Protein AF-A0A671FWW6-F1 (afdb_monomer_lite)

Organism: Rhinolophus ferrumequinum (NCBI:txid59479)

Radius of gyration: 26.13 Å; ch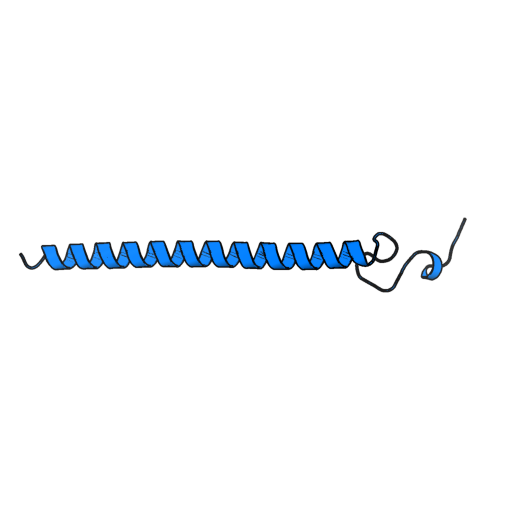ains: 1; bounding box: 54×13×72 Å

Secondary structure (DSSP, 8-state):
----GGGT--SSTTTTTS-HHHHHHHHHHHHHHHHHHHHHHHHHHHHHHHHHHHHHHHHHHTT--

pLDDT: mean 90.99, std 9.42, range [56.47, 98.62]

Foldseek 3Di:
DDDDPVVQADPDVCGNNDDPVRVVVVVVVVVVVVVVVVVVVVVVVVVVVVVVVVVVVVVVVVVVD

InterPro domains:
  IPR008195 Large ribosomal subunit protein eL34 [PF01199] (1-32)
  IPR008195 Large ribosomal subunit protein eL34 [PTHR46595] (1-56)
  IPR038562 Large ribosomal subunit protein eL34, C-terminal domain superfamily [G3DSA:6.20.340.10] (1-53)

Sequence (65 aa):
MRLSKTKKHVSRTCGGAMCAKCVCDRIKRAFLIEEQKIIVKVLKAQAQSQKAKFKNKAFFSNKHN

Structure (mmCIF, N/CA/C/O backbone):
data_AF-A0A671FWW6-F1
#
_entry.id   AF-A0A671FWW6-F1
#
loop_
_atom_site.group_PDB
_atom_site.id
_atom_site.type_symbol
_atom_site.label_atom_id
_atom_site.label_alt_id
_atom_site.label_comp_id
_atom_site.label_asym_id
_atom_site.label_entity_id
_atom_site.label_seq_id
_atom_site.pdbx_PDB_ins_code
_atom_site.Cartn_x
_atom_site.Cartn_y
_atom_site.Cartn_z
_atom_site.occupancy
_atom_site.B_iso_or_equiv
_atom_site.auth_seq_id
_atom_site.auth_comp_id
_atom_site.auth_asym_id
_atom_site.auth_atom_id
_atom_site.pdbx_PDB_model_num
ATOM 1 N N . MET A 1 1 ? 16.019 5.904 -32.961 1.00 80.19 1 MET A N 1
ATOM 2 C CA . MET A 1 1 ? 16.775 4.626 -32.934 1.00 80.19 1 MET A CA 1
ATOM 3 C C . MET A 1 1 ? 15.848 3.478 -32.523 1.00 80.19 1 MET A C 1
ATOM 5 O O . MET A 1 1 ? 15.171 3.594 -31.505 1.00 80.19 1 MET A O 1
ATOM 9 N N . ARG A 1 2 ? 15.763 2.386 -33.298 1.00 91.75 2 ARG A N 1
ATOM 10 C CA . ARG A 1 2 ? 14.902 1.230 -32.973 1.00 91.75 2 ARG A CA 1
ATOM 11 C C . ARG A 1 2 ? 15.682 0.213 -32.131 1.00 91.75 2 ARG A C 1
ATOM 13 O O . ARG A 1 2 ? 16.510 -0.516 -32.657 1.00 91.75 2 ARG A O 1
ATOM 20 N N . LEU A 1 3 ? 15.415 0.169 -30.825 1.00 90.81 3 LEU A N 1
ATOM 21 C CA . LEU A 1 3 ? 15.978 -0.836 -29.910 1.00 90.81 3 LEU A CA 1
ATOM 22 C C . LEU A 1 3 ? 15.008 -2.011 -29.717 1.00 90.81 3 LEU A C 1
ATOM 24 O O . LEU A 1 3 ? 13.789 -1.809 -29.686 1.00 90.81 3 LEU A O 1
ATOM 28 N N . SER A 1 4 ? 15.550 -3.222 -29.558 1.00 94.50 4 SER A N 1
ATOM 29 C CA . SER A 1 4 ? 14.777 -4.427 -29.234 1.00 94.50 4 SER A CA 1
ATOM 30 C C . SER A 1 4 ? 14.112 -4.317 -27.855 1.00 94.50 4 SER A C 1
ATOM 32 O O . SER A 1 4 ? 14.569 -3.572 -26.987 1.00 94.50 4 SER A O 1
ATOM 34 N N . LYS A 1 5 ? 13.018 -5.062 -27.637 1.00 90.12 5 LYS A N 1
ATOM 35 C CA . LYS A 1 5 ? 12.216 -4.990 -26.398 1.00 90.12 5 LYS A CA 1
ATOM 36 C C . LYS A 1 5 ? 13.042 -5.304 -25.145 1.00 90.12 5 LYS A C 1
ATOM 38 O O . LYS A 1 5 ? 12.942 -4.585 -24.156 1.00 90.12 5 LYS A O 1
ATOM 43 N N . THR A 1 6 ? 13.922 -6.299 -25.220 1.00 92.56 6 THR A N 1
ATOM 44 C CA . THR A 1 6 ? 14.804 -6.716 -24.119 1.00 92.56 6 THR A CA 1
ATOM 45 C C . THR A 1 6 ? 15.761 -5.612 -23.665 1.00 92.56 6 THR A C 1
ATOM 47 O O . THR A 1 6 ? 16.109 -5.552 -22.496 1.00 92.56 6 THR A O 1
ATOM 50 N N . LYS A 1 7 ? 16.155 -4.692 -24.559 1.00 92.62 7 LYS A N 1
ATOM 51 C CA . LYS A 1 7 ? 17.020 -3.552 -24.208 1.00 92.62 7 LYS A CA 1
ATOM 52 C C . LYS A 1 7 ? 16.264 -2.396 -23.539 1.00 92.62 7 LYS A C 1
ATOM 54 O O . LYS A 1 7 ? 16.899 -1.462 -23.069 1.00 92.62 7 LYS A O 1
ATOM 59 N N . LYS A 1 8 ? 14.925 -2.424 -23.527 1.00 92.19 8 LYS A N 1
ATOM 60 C CA . LYS A 1 8 ? 14.071 -1.353 -22.979 1.00 92.19 8 LYS A CA 1
ATOM 61 C C . LYS A 1 8 ? 13.370 -1.730 -21.672 1.00 92.19 8 LYS A C 1
ATOM 63 O O . LYS A 1 8 ? 12.902 -0.847 -20.964 1.00 92.19 8 LYS A O 1
ATOM 68 N N . HIS A 1 9 ? 13.244 -3.021 -21.378 1.00 93.62 9 HIS A N 1
ATOM 69 C CA . HIS A 1 9 ? 12.425 -3.534 -20.282 1.00 93.62 9 HIS A CA 1
ATOM 70 C C . HIS A 1 9 ? 13.200 -4.543 -19.433 1.00 93.62 9 HIS A C 1
ATOM 72 O O . HIS A 1 9 ? 14.078 -5.244 -19.925 1.00 93.62 9 HIS A O 1
ATOM 78 N N . VAL A 1 10 ? 12.822 -4.647 -18.160 1.00 95.44 10 VAL A N 1
ATOM 79 C CA . VAL A 1 10 ? 13.321 -5.655 -17.217 1.00 95.44 10 VAL A CA 1
ATOM 80 C C . VAL A 1 10 ? 12.135 -6.479 -16.742 1.00 95.44 10 VAL A C 1
ATOM 82 O O . VAL A 1 10 ? 11.124 -5.894 -16.380 1.00 95.44 10 VAL A O 1
ATOM 85 N N . SER A 1 11 ? 12.243 -7.806 -16.693 1.00 94.56 11 SER A N 1
ATOM 86 C CA . SER A 1 11 ? 11.151 -8.704 -16.279 1.00 94.56 11 SER A CA 1
ATOM 87 C C . SER A 1 11 ? 10.824 -8.609 -14.779 1.00 94.56 11 SER A C 1
ATOM 89 O O . SER A 1 11 ? 11.162 -9.491 -13.999 1.00 94.56 11 SER A O 1
ATOM 91 N N . ARG A 1 12 ? 10.195 -7.505 -14.366 1.00 93.81 12 ARG A N 1
ATOM 92 C CA . ARG A 1 12 ? 9.658 -7.239 -13.023 1.00 93.81 12 ARG A CA 1
ATOM 93 C C . ARG A 1 12 ? 8.601 -6.135 -13.092 1.00 93.81 12 ARG A C 1
ATOM 95 O O . ARG A 1 12 ? 8.549 -5.387 -14.068 1.00 93.81 12 ARG A O 1
ATOM 102 N N . THR A 1 13 ? 7.824 -5.954 -12.028 1.00 94.31 13 THR A N 1
ATOM 103 C CA . THR A 1 13 ? 6.871 -4.838 -11.923 1.00 94.31 13 THR A CA 1
ATOM 104 C C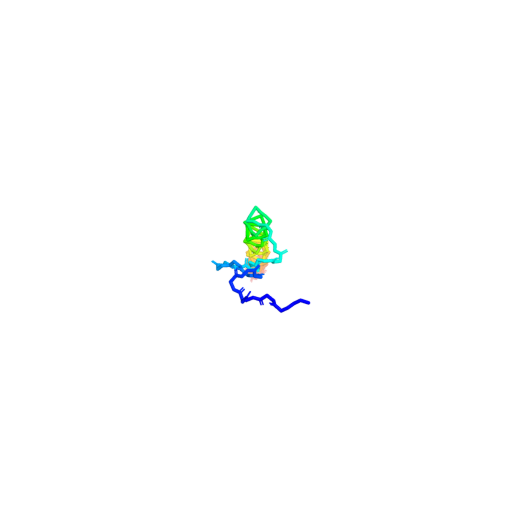 . THR A 1 13 ? 7.578 -3.490 -12.088 1.00 94.31 13 THR A C 1
ATOM 106 O O . THR A 1 13 ? 8.604 -3.234 -11.457 1.00 94.31 13 THR A O 1
ATOM 109 N N . CYS A 1 14 ? 7.036 -2.636 -12.962 1.00 91.94 14 CYS A N 1
ATOM 110 C CA . CYS A 1 14 ? 7.627 -1.348 -13.352 1.00 91.94 14 CYS A CA 1
ATOM 111 C C . CYS A 1 14 ? 9.075 -1.453 -13.880 1.00 91.94 14 CYS A C 1
ATOM 113 O O . CYS A 1 14 ? 9.857 -0.506 -13.753 1.00 91.94 14 CYS A O 1
ATOM 115 N N . GLY A 1 15 ? 9.455 -2.594 -14.461 1.00 92.25 15 GLY A N 1
ATOM 116 C CA . GLY A 1 15 ? 10.770 -2.792 -15.058 1.00 92.25 15 GLY A CA 1
ATOM 117 C C . GLY A 1 15 ? 11.037 -1.837 -16.222 1.00 92.25 15 GLY A C 1
ATOM 118 O O . GLY A 1 15 ? 10.154 -1.538 -17.020 1.00 92.25 15 GLY A O 1
ATOM 119 N N . GLY A 1 16 ? 12.259 -1.311 -16.300 1.00 92.12 16 GLY A N 1
ATOM 120 C CA . GLY A 1 16 ? 12.641 -0.274 -17.269 1.00 92.12 16 GLY A CA 1
ATOM 121 C C . GLY A 1 16 ? 12.226 1.149 -16.872 1.00 92.12 16 GLY A C 1
ATOM 122 O O . GLY A 1 16 ? 12.930 2.089 -17.217 1.00 92.12 16 GLY A O 1
ATOM 123 N N . ALA A 1 17 ? 11.155 1.314 -16.089 1.00 94.50 17 ALA A N 1
ATOM 124 C CA . ALA A 1 17 ? 10.718 2.621 -15.593 1.00 94.50 17 ALA A CA 1
ATOM 125 C C . ALA A 1 17 ? 11.244 2.936 -14.183 1.00 94.50 17 ALA A C 1
ATOM 127 O O . ALA A 1 17 ? 11.564 4.082 -13.894 1.00 94.50 17 ALA A O 1
ATOM 128 N N . MET A 1 18 ? 11.325 1.938 -13.293 1.00 95.69 18 MET A N 1
ATOM 129 C CA . MET A 1 18 ? 11.665 2.126 -11.877 1.00 95.69 18 MET A CA 1
ATOM 130 C C . MET A 1 18 ? 12.794 1.199 -11.399 1.00 95.69 18 MET A C 1
ATOM 132 O O . MET A 1 18 ? 12.994 0.071 -11.875 1.00 95.69 18 MET A O 1
ATOM 136 N N . CYS A 1 19 ? 13.520 1.682 -10.388 1.00 95.81 19 CYS A N 1
ATOM 137 C CA . CYS A 1 19 ? 14.584 0.946 -9.715 1.00 95.81 19 CYS A CA 1
ATOM 138 C C . CYS A 1 19 ? 14.027 -0.160 -8.796 1.00 95.81 19 CYS A C 1
ATOM 140 O O . CYS A 1 19 ? 12.911 -0.048 -8.293 1.00 95.81 19 CYS A O 1
ATOM 142 N N . ALA A 1 20 ? 14.803 -1.218 -8.533 1.00 95.69 20 ALA A N 1
ATOM 143 C CA . ALA A 1 20 ? 14.346 -2.335 -7.695 1.00 95.69 20 ALA A CA 1
ATOM 144 C C . ALA A 1 20 ? 13.988 -1.885 -6.265 1.00 95.69 20 ALA A C 1
ATOM 146 O O . ALA A 1 20 ? 12.916 -2.215 -5.766 1.00 95.69 20 ALA A O 1
ATOM 147 N N . LYS A 1 21 ? 14.833 -1.045 -5.650 1.00 97.56 21 LYS A N 1
ATOM 148 C CA . LYS A 1 21 ? 14.588 -0.465 -4.318 1.00 97.56 21 LYS A CA 1
ATOM 149 C C . LYS A 1 21 ? 13.272 0.320 -4.269 1.00 97.56 21 LYS A C 1
ATOM 151 O O . LYS A 1 21 ? 12.457 0.109 -3.382 1.00 97.56 21 LYS A O 1
ATOM 156 N N . CYS A 1 22 ? 13.035 1.144 -5.286 1.00 97.12 22 CYS A N 1
ATOM 157 C CA . CYS A 1 22 ? 11.843 1.969 -5.445 1.00 97.12 22 CYS A CA 1
ATOM 158 C C . CYS A 1 22 ? 10.564 1.115 -5.481 1.00 97.12 22 CYS A C 1
ATOM 160 O O . CYS A 1 22 ? 9.564 1.452 -4.850 1.00 97.12 22 CYS A O 1
ATOM 162 N N . VAL A 1 23 ? 10.598 0.001 -6.220 1.00 97.62 23 VAL A N 1
ATOM 163 C CA . VAL A 1 23 ? 9.481 -0.950 -6.321 1.00 97.62 23 VAL A CA 1
ATOM 164 C C . VAL A 1 23 ? 9.235 -1.629 -4.972 1.00 97.62 23 VAL A C 1
ATOM 166 O O . VAL A 1 23 ? 8.098 -1.643 -4.504 1.00 97.62 23 VAL A O 1
ATOM 169 N N . CYS A 1 24 ? 10.286 -2.108 -4.303 1.00 97.38 24 CYS A N 1
ATOM 170 C CA . CYS A 1 24 ? 10.177 -2.723 -2.978 1.00 97.38 24 CYS A CA 1
ATOM 171 C C . CYS A 1 24 ? 9.604 -1.760 -1.928 1.00 97.38 24 CYS A C 1
ATOM 173 O O . CYS A 1 24 ? 8.699 -2.135 -1.184 1.00 97.38 24 CYS A O 1
ATOM 175 N N . ASP A 1 25 ? 10.092 -0.519 -1.882 1.00 98.19 25 ASP A N 1
ATOM 176 C CA . ASP A 1 25 ? 9.625 0.487 -0.925 1.00 98.19 25 ASP A CA 1
ATOM 177 C C . ASP A 1 25 ? 8.156 0.850 -1.169 1.00 98.19 25 ASP A C 1
ATOM 179 O O . ASP A 1 25 ? 7.391 0.987 -0.215 1.00 98.19 25 ASP A O 1
ATOM 183 N N . ARG A 1 26 ? 7.725 0.945 -2.436 1.00 97.62 26 ARG A N 1
ATOM 184 C CA . ARG A 1 26 ? 6.311 1.161 -2.790 1.00 97.62 26 ARG A CA 1
ATOM 185 C C . ARG A 1 26 ? 5.421 0.012 -2.331 1.00 97.62 26 ARG A C 1
ATOM 187 O O . ARG A 1 26 ? 4.375 0.277 -1.749 1.00 97.62 26 ARG A O 1
ATOM 194 N N . ILE A 1 27 ? 5.843 -1.234 -2.554 1.00 97.50 27 ILE A N 1
ATOM 195 C CA . ILE A 1 27 ? 5.086 -2.423 -2.135 1.00 97.50 27 ILE A CA 1
ATOM 196 C C . ILE A 1 27 ? 4.947 -2.452 -0.611 1.00 97.50 27 ILE A C 1
ATOM 198 O O . ILE A 1 27 ? 3.833 -2.554 -0.102 1.00 97.50 27 ILE A O 1
ATOM 202 N N . LYS A 1 28 ? 6.055 -2.284 0.123 1.00 98.44 28 LYS A N 1
ATOM 203 C CA . LYS A 1 28 ? 6.044 -2.263 1.595 1.00 98.44 28 LYS A CA 1
ATOM 204 C C . LYS A 1 28 ? 5.161 -1.143 2.141 1.00 98.44 28 LYS A C 1
ATOM 206 O O . LYS A 1 28 ? 4.360 -1.381 3.037 1.00 98.44 28 LYS A O 1
ATOM 211 N N . ARG A 1 29 ? 5.279 0.071 1.592 1.00 98.56 29 ARG A N 1
ATOM 212 C CA . ARG A 1 29 ? 4.457 1.214 2.015 1.00 98.56 29 ARG A CA 1
ATOM 213 C C . ARG A 1 29 ? 2.975 0.972 1.757 1.00 98.56 29 ARG A C 1
ATOM 215 O O . ARG A 1 29 ? 2.179 1.207 2.655 1.00 98.56 29 ARG A O 1
ATOM 222 N N . ALA A 1 30 ? 2.611 0.499 0.564 1.00 98.56 30 ALA A N 1
ATOM 223 C CA . ALA A 1 30 ? 1.220 0.206 0.229 1.00 98.56 30 ALA A CA 1
ATOM 224 C C . ALA A 1 30 ? 0.633 -0.847 1.178 1.00 98.56 30 ALA A C 1
ATOM 226 O O . ALA A 1 30 ? -0.430 -0.621 1.745 1.00 98.56 30 ALA A O 1
ATOM 227 N N . PHE A 1 31 ? 1.368 -1.937 1.417 1.00 98.56 31 PHE A N 1
ATOM 228 C CA . PHE A 1 31 ? 0.964 -2.988 2.347 1.00 98.56 31 PHE A CA 1
ATOM 229 C C . PHE A 1 31 ? 0.698 -2.440 3.757 1.00 98.56 31 PHE A C 1
ATOM 231 O O . PHE A 1 31 ? -0.411 -2.562 4.265 1.00 98.56 31 PHE A O 1
ATOM 238 N N . LEU A 1 32 ? 1.675 -1.754 4.360 1.00 98.56 32 LEU A N 1
ATOM 239 C CA . LEU A 1 32 ? 1.546 -1.238 5.729 1.00 98.56 32 LEU A CA 1
ATOM 240 C C . LEU A 1 32 ? 0.427 -0.195 5.877 1.00 98.56 32 LEU A C 1
ATOM 242 O O . LEU A 1 32 ? -0.250 -0.156 6.903 1.00 98.56 32 LEU A O 1
ATOM 246 N N . ILE A 1 33 ? 0.214 0.645 4.861 1.00 98.56 33 ILE A N 1
ATOM 247 C CA . ILE A 1 33 ? -0.864 1.642 4.873 1.00 98.56 33 ILE A CA 1
ATOM 248 C C . ILE A 1 33 ? -2.235 0.961 4.833 1.00 98.56 33 ILE A C 1
ATOM 250 O O . ILE A 1 33 ? -3.136 1.376 5.564 1.00 98.56 33 ILE A O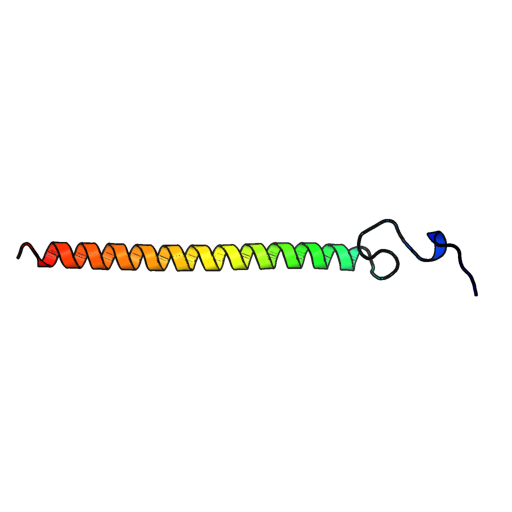 1
ATOM 254 N N . GLU A 1 34 ? -2.414 -0.063 3.998 1.00 98.62 34 GLU A N 1
ATOM 255 C CA . GLU A 1 34 ? -3.680 -0.798 3.939 1.00 98.62 34 GLU A CA 1
ATOM 256 C C . GLU A 1 34 ? -3.949 -1.578 5.232 1.00 98.62 34 GLU A C 1
ATOM 258 O O . GLU A 1 34 ? -5.055 -1.484 5.768 1.00 98.62 34 GLU A O 1
ATOM 263 N N . GLU A 1 35 ? -2.933 -2.226 5.810 1.00 98.44 35 GLU A N 1
ATOM 264 C CA . GLU A 1 35 ? -3.027 -2.865 7.131 1.00 98.44 35 GLU A CA 1
ATOM 265 C C . GLU A 1 35 ? -3.492 -1.866 8.203 1.00 98.44 35 GLU A C 1
ATOM 267 O O . GLU A 1 35 ? -4.477 -2.092 8.911 1.00 98.44 35 GLU A O 1
ATOM 272 N N . GLN A 1 36 ? -2.856 -0.692 8.277 1.00 98.12 36 GLN A N 1
ATOM 273 C CA . GLN A 1 36 ? -3.229 0.328 9.254 1.00 98.12 36 GLN A CA 1
ATOM 274 C C . GLN A 1 36 ? -4.646 0.875 9.020 1.00 98.12 36 GLN A C 1
ATOM 276 O O . GLN A 1 36 ? -5.388 1.100 9.981 1.00 98.12 36 GLN A O 1
ATOM 281 N N . LYS A 1 37 ? -5.068 1.056 7.760 1.00 98.44 37 LYS A N 1
ATOM 282 C CA . LYS A 1 37 ? -6.449 1.452 7.429 1.00 98.44 37 LYS A CA 1
ATOM 283 C C . LYS A 1 37 ? -7.464 0.422 7.922 1.00 98.44 37 LYS A C 1
ATOM 285 O O . LYS A 1 37 ? -8.507 0.817 8.448 1.00 98.44 37 LYS A O 1
ATOM 290 N N . ILE A 1 38 ? -7.182 -0.870 7.760 1.00 98.00 38 ILE A N 1
ATOM 291 C CA . ILE A 1 38 ? -8.053 -1.955 8.229 1.00 98.00 38 ILE A CA 1
ATOM 292 C C . ILE A 1 38 ? -8.124 -1.948 9.758 1.00 98.00 38 ILE A C 1
ATOM 294 O O . ILE A 1 38 ? -9.226 -1.917 10.307 1.00 98.00 38 ILE A O 1
ATOM 298 N N . ILE A 1 39 ? -6.981 -1.867 10.445 1.00 98.25 39 ILE A N 1
ATOM 299 C CA . ILE A 1 39 ? -6.917 -1.814 11.915 1.00 98.25 39 ILE A CA 1
ATOM 300 C C . ILE A 1 39 ? -7.757 -0.652 12.455 1.00 98.25 39 ILE A C 1
ATOM 302 O O . ILE A 1 39 ? -8.601 -0.841 13.331 1.00 98.25 39 ILE A O 1
ATOM 306 N N . VAL A 1 40 ? -7.601 0.550 11.892 1.00 98.06 40 VAL A N 1
ATOM 307 C CA . VAL A 1 40 ? -8.372 1.729 12.317 1.00 98.06 40 VAL A CA 1
ATOM 308 C C . VAL A 1 40 ? -9.877 1.531 12.110 1.00 98.06 40 VAL A C 1
ATOM 310 O O . VAL A 1 40 ? -10.669 1.933 12.965 1.00 98.06 40 VAL A O 1
ATOM 313 N N . LYS A 1 41 ? -10.300 0.911 11.000 1.00 97.88 41 LYS A N 1
ATOM 314 C CA . LYS A 1 41 ? -11.719 0.601 10.754 1.00 97.88 41 LYS A CA 1
ATOM 315 C C . LYS A 1 41 ? -12.265 -0.394 11.779 1.00 97.88 41 LYS A C 1
ATOM 317 O O . LYS A 1 41 ? -13.336 -0.153 12.336 1.00 97.88 41 LYS A O 1
ATOM 322 N N . VAL A 1 42 ? -11.522 -1.463 12.064 1.00 97.88 42 VAL A N 1
ATOM 323 C CA . VAL A 1 42 ? -11.918 -2.493 13.037 1.00 97.88 42 VAL A CA 1
ATOM 324 C C . VAL A 1 42 ? -12.039 -1.904 14.441 1.00 97.88 42 VAL A C 1
ATOM 326 O O . VAL A 1 42 ? -13.068 -2.089 15.087 1.00 97.88 42 VAL A O 1
ATOM 329 N N . LEU A 1 43 ? -11.052 -1.126 14.892 1.00 97.56 43 LEU A N 1
ATOM 330 C CA . LEU A 1 43 ? -11.084 -0.494 16.216 1.00 97.56 43 LEU A CA 1
ATOM 331 C C . LEU A 1 43 ? -12.279 0.458 16.371 1.00 97.56 43 LEU A C 1
ATOM 333 O O . LEU A 1 43 ? -12.956 0.454 17.401 1.00 97.56 43 LEU A O 1
ATOM 337 N N . LYS A 1 44 ? -12.594 1.239 15.329 1.00 96.50 44 LYS A N 1
ATOM 338 C CA . LYS A 1 44 ? -13.778 2.112 15.323 1.00 96.50 44 LYS A CA 1
ATOM 339 C C . LYS A 1 44 ? -15.078 1.311 15.418 1.00 96.50 44 LYS A C 1
ATOM 341 O O . LYS A 1 44 ? -15.944 1.668 16.218 1.00 96.50 44 LYS A O 1
ATOM 346 N N . ALA A 1 45 ? -15.208 0.228 14.651 1.00 95.75 45 ALA A N 1
ATOM 347 C CA . ALA A 1 45 ? -16.386 -0.639 14.688 1.00 95.75 45 ALA A CA 1
ATOM 348 C C . ALA A 1 45 ? -16.559 -1.314 16.062 1.00 95.75 45 ALA A C 1
ATOM 350 O O . ALA A 1 45 ? -17.658 -1.326 16.621 1.00 95.75 45 ALA A O 1
ATOM 351 N N . GLN A 1 46 ? -15.467 -1.801 16.659 1.00 95.44 46 GLN A N 1
ATOM 352 C CA . GLN A 1 46 ? -15.476 -2.379 18.004 1.00 95.44 46 GLN A CA 1
ATOM 353 C C . GLN A 1 46 ? -15.930 -1.357 19.053 1.00 95.44 46 GLN A C 1
ATOM 355 O O . GLN A 1 46 ? -16.851 -1.648 19.820 1.00 95.44 46 GLN A O 1
ATOM 360 N N . ALA A 1 47 ? -15.374 -0.142 19.042 1.00 94.75 47 ALA A N 1
ATOM 361 C CA . ALA A 1 47 ? -15.760 0.919 19.972 1.00 94.75 47 ALA A CA 1
ATOM 362 C C . ALA A 1 47 ? -17.245 1.311 19.842 1.00 94.75 47 ALA A C 1
ATOM 364 O O . ALA A 1 47 ? -17.928 1.520 20.847 1.00 94.75 47 ALA 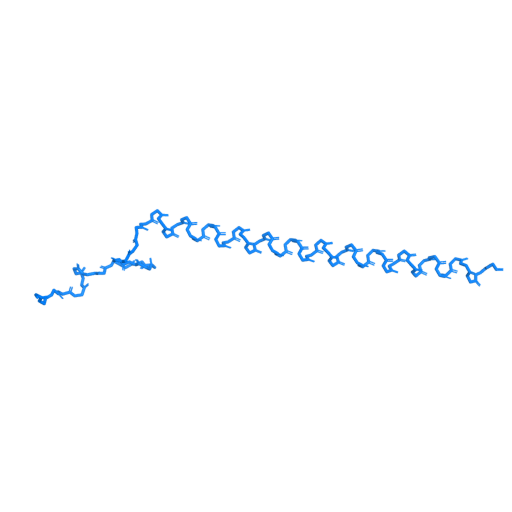A O 1
ATOM 365 N N . GLN A 1 48 ? -17.776 1.381 18.617 1.00 93.50 48 GLN A N 1
ATOM 366 C CA . GLN A 1 48 ? -19.203 1.633 18.382 1.00 93.50 48 GLN A CA 1
ATOM 367 C C . GLN A 1 48 ? -20.078 0.492 18.918 1.00 93.50 48 GLN A C 1
ATOM 369 O O . GLN A 1 48 ? -21.065 0.751 19.611 1.00 93.50 48 GLN A O 1
ATOM 374 N N . SER A 1 49 ? -19.689 -0.762 18.672 1.00 91.06 49 SER A N 1
ATOM 375 C CA . SER A 1 49 ? -20.417 -1.933 19.173 1.00 91.06 49 SER A CA 1
ATOM 376 C C . SER A 1 49 ? -20.467 -1.980 20.709 1.00 91.06 49 SER A C 1
ATOM 378 O O . SER A 1 49 ? -21.517 -2.261 21.287 1.00 91.06 49 SER A O 1
ATOM 380 N N . GLN A 1 50 ? -19.368 -1.635 21.391 1.00 90.50 50 GLN A N 1
ATOM 381 C CA . GLN A 1 50 ? -19.308 -1.586 22.854 1.00 90.50 50 GLN A CA 1
ATOM 382 C C . GLN A 1 50 ? -20.192 -0.470 23.425 1.00 90.50 50 GLN A C 1
ATOM 384 O O . GLN A 1 50 ? -20.926 -0.706 24.385 1.00 90.50 50 GLN A O 1
ATOM 389 N N . LYS A 1 51 ? -20.202 0.717 22.801 1.00 88.06 51 LYS A N 1
ATOM 390 C CA . LYS A 1 51 ? -21.110 1.816 23.177 1.00 88.06 51 LYS A CA 1
ATOM 391 C C . LYS A 1 51 ? -22.580 1.413 23.044 1.00 88.06 51 LYS A C 1
ATOM 393 O O . LYS A 1 51 ? -23.368 1.718 23.935 1.00 88.06 51 LYS A O 1
ATOM 398 N N . ALA A 1 52 ? -22.950 0.711 21.972 1.00 86.12 52 ALA A N 1
ATOM 399 C CA . ALA A 1 52 ? -24.311 0.203 21.793 1.00 86.12 52 ALA A CA 1
ATOM 400 C C . ALA A 1 52 ? -24.687 -0.825 22.876 1.00 86.12 52 ALA A C 1
ATOM 402 O O . ALA A 1 52 ? -25.763 -0.730 23.461 1.00 86.12 52 ALA A O 1
ATOM 403 N N . LYS A 1 53 ? -23.779 -1.753 23.216 1.00 85.81 53 LYS A N 1
ATOM 404 C CA . LYS A 1 53 ? -23.981 -2.708 24.321 1.00 85.81 53 LYS A CA 1
ATOM 405 C C . LYS A 1 53 ? -24.176 -2.004 25.665 1.00 85.81 53 LYS A C 1
ATOM 407 O O . LYS A 1 53 ? -25.088 -2.367 26.401 1.00 85.81 53 LYS A O 1
ATOM 412 N N . PHE A 1 54 ? -23.367 -0.986 25.971 1.00 83.06 54 PHE A N 1
ATOM 413 C CA . PHE A 1 54 ? -23.501 -0.222 27.214 1.00 83.06 54 PHE A CA 1
ATOM 414 C C . PHE A 1 54 ? -24.833 0.536 27.281 1.00 83.06 54 PHE A C 1
ATOM 416 O O . PHE A 1 54 ? -25.522 0.459 28.294 1.00 83.06 54 PHE A O 1
ATOM 423 N N . LYS A 1 55 ? -25.247 1.192 26.186 1.00 80.94 55 LYS A N 1
ATOM 424 C CA . LYS A 1 55 ? -26.557 1.860 26.097 1.00 80.94 55 LYS A CA 1
ATOM 425 C C . LYS A 1 55 ? -27.718 0.883 26.291 1.00 80.94 55 LYS A C 1
ATOM 427 O O . LYS A 1 55 ? -28.618 1.177 27.066 1.00 80.94 55 LYS A O 1
ATOM 432 N N . ASN A 1 56 ? -27.676 -0.284 25.646 1.00 79.50 56 ASN A N 1
ATOM 433 C CA . ASN A 1 56 ? -28.706 -1.313 25.811 1.00 79.50 56 ASN A CA 1
ATOM 434 C C . ASN A 1 56 ? -28.751 -1.861 27.245 1.00 79.50 56 ASN A C 1
ATOM 436 O O . ASN A 1 56 ? -29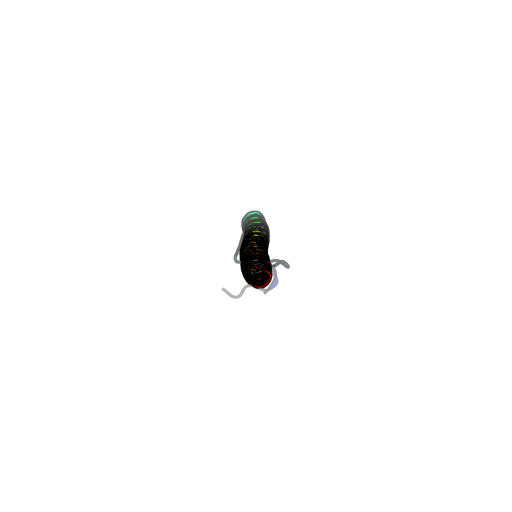.834 -2.059 27.787 1.00 79.50 56 ASN A O 1
ATOM 440 N N . LYS A 1 57 ? -27.590 -2.054 27.888 1.00 79.69 57 LYS A N 1
ATOM 441 C CA . LYS A 1 57 ? -27.516 -2.493 29.288 1.00 79.69 57 LYS A CA 1
ATOM 442 C C . LYS A 1 57 ? -28.086 -1.443 30.248 1.00 79.69 57 LYS A C 1
ATOM 444 O O . LYS A 1 57 ? -28.867 -1.800 31.122 1.00 79.69 57 LYS A O 1
ATOM 449 N N . ALA A 1 58 ? -27.745 -0.169 30.050 1.00 78.38 58 ALA A N 1
ATOM 450 C CA . ALA A 1 58 ? -28.278 0.944 30.838 1.00 78.38 58 ALA A CA 1
ATOM 451 C C . ALA A 1 58 ? -29.791 1.148 30.622 1.00 78.38 58 ALA A C 1
ATOM 453 O O . ALA A 1 58 ? -30.519 1.462 31.559 1.00 78.38 58 ALA A O 1
ATOM 454 N N . PHE A 1 59 ? -30.284 0.929 29.399 1.00 77.31 59 PHE A N 1
ATOM 455 C CA . PHE A 1 59 ? -31.715 0.965 29.101 1.00 77.31 59 PHE A CA 1
ATOM 456 C C . PHE A 1 59 ? -32.480 -0.142 29.840 1.00 77.31 59 PHE A C 1
ATOM 458 O O . PHE A 1 59 ? -33.525 0.122 30.426 1.00 77.31 59 PHE A O 1
ATOM 465 N N . PHE A 1 60 ? -31.947 -1.368 29.864 1.00 74.44 60 PHE A N 1
ATOM 466 C CA . PHE A 1 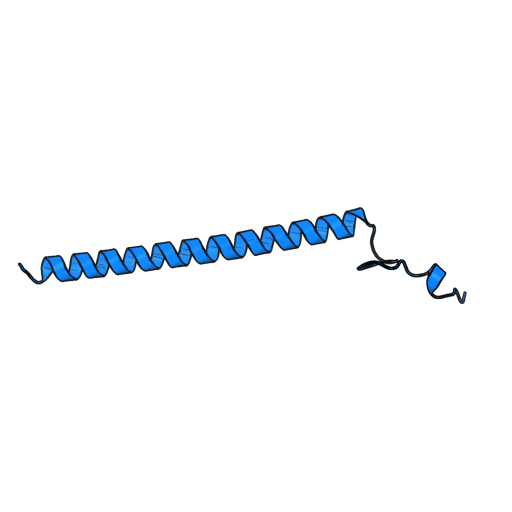60 ? -32.585 -2.480 30.573 1.00 74.44 60 PHE A CA 1
ATOM 467 C C . PHE A 1 60 ? -32.516 -2.338 32.100 1.00 74.44 60 PHE A C 1
ATOM 469 O O . PHE A 1 60 ? -33.482 -2.682 32.774 1.00 74.44 60 PHE A O 1
ATOM 476 N N . SER A 1 61 ? -31.423 -1.800 32.659 1.00 73.19 61 SER A N 1
ATOM 477 C CA . SER A 1 61 ? -31.322 -1.597 34.113 1.00 73.19 61 SER A CA 1
ATOM 478 C C . SER A 1 61 ? -32.313 -0.557 34.638 1.00 73.19 61 SER A C 1
ATOM 480 O O . SER A 1 61 ? -32.806 -0.711 35.747 1.00 73.19 61 SER A O 1
ATOM 482 N N . ASN A 1 62 ? -32.641 0.466 33.841 1.00 70.50 62 ASN A N 1
ATOM 483 C CA . ASN A 1 62 ? -33.627 1.492 34.204 1.00 70.50 62 ASN A CA 1
ATOM 484 C C . ASN A 1 62 ? -35.085 1.077 33.955 1.00 70.50 62 ASN A C 1
ATOM 486 O O . ASN A 1 62 ? -35.982 1.825 34.312 1.00 70.50 62 ASN A O 1
ATOM 490 N N . LYS A 1 63 ? -35.340 -0.076 33.321 1.00 70.06 63 LYS A N 1
ATOM 491 C CA . LYS A 1 63 ? -36.702 -0.576 33.066 1.00 70.06 63 LYS A CA 1
ATOM 492 C C . LYS A 1 63 ? -37.243 -1.465 34.195 1.00 70.06 63 LYS A C 1
ATOM 494 O O . LYS A 1 63 ? -38.435 -1.746 34.232 1.00 70.06 63 LYS A O 1
ATOM 499 N N . HIS A 1 64 ? -36.366 -1.929 35.084 1.00 63.22 64 HIS A N 1
ATOM 500 C CA . HIS A 1 64 ? -36.703 -2.771 36.236 1.00 63.22 64 HIS A CA 1
ATOM 501 C C . HIS A 1 64 ? -36.726 -2.000 37.570 1.00 63.22 64 HIS A C 1
ATOM 503 O O . HIS A 1 64 ? -36.725 -2.624 38.628 1.00 63.22 64 HIS A O 1
ATOM 509 N N . ASN A 1 65 ? -36.740 -0.667 37.509 1.00 56.47 65 ASN A N 1
ATOM 510 C CA . ASN A 1 65 ? -36.946 0.264 38.620 1.00 56.47 65 ASN A CA 1
ATOM 511 C C . ASN A 1 65 ? -38.136 1.154 38.247 1.00 56.47 65 ASN A C 1
ATOM 513 O O . ASN A 1 65 ? -38.980 1.422 39.122 1.00 56.47 65 ASN A O 1
#